Protein AF-A0A0F5ZRM3-F1 (afdb_monomer)

Secondary structure (DSSP, 8-state):
--HHHHHHHHTT--HHHHHHHHHHHGGGHHHHTT-HHHHHHHHHHHHHHT-HHHHHHHHHHHHHHTT-HHHHHHHHHHHHT-TT--HHHHHHHHHHHHHHHHHHHHHHHTT---TTTTT-

Mean predicted aligned error: 7.58 Å

Organism: Stenotrophomonas maltophilia (NCBI:txid40324)

Structure (mmCIF, N/CA/C/O backbone):
data_AF-A0A0F5ZRM3-F1
#
_entry.id   AF-A0A0F5ZRM3-F1
#
loop_
_atom_site.group_PDB
_atom_site.id
_atom_site.type_symbol
_atom_site.label_atom_id
_atom_site.label_alt_id
_atom_site.label_comp_id
_atom_site.label_asym_id
_atom_site.label_entity_id
_atom_site.label_seq_id
_atom_site.pdbx_PDB_ins_code
_atom_site.Cartn_x
_atom_site.Cartn_y
_atom_site.Cartn_z
_atom_site.occupancy
_atom_site.B_iso_or_equiv
_atom_site.auth_seq_id
_atom_site.auth_comp_id
_atom_site.auth_asym_id
_atom_site.auth_atom_id
_atom_site.pdbx_PDB_model_num
ATOM 1 N N . MET A 1 1 ? 18.725 -31.718 -5.858 1.00 48.94 1 MET A N 1
ATOM 2 C CA . MET A 1 1 ? 18.152 -31.304 -7.160 1.00 48.94 1 MET A CA 1
ATOM 3 C C . MET A 1 1 ? 16.877 -30.447 -7.040 1.00 48.94 1 MET A C 1
ATOM 5 O O . MET A 1 1 ? 16.237 -30.224 -8.052 1.00 48.94 1 MET A O 1
ATOM 9 N N . ALA A 1 2 ? 16.506 -29.924 -5.856 1.00 51.62 2 ALA A N 1
ATOM 10 C CA . ALA A 1 2 ? 15.338 -29.032 -5.697 1.00 51.62 2 ALA A CA 1
ATOM 11 C C . ALA A 1 2 ? 15.712 -27.540 -5.548 1.00 51.62 2 ALA A C 1
ATOM 13 O O . ALA A 1 2 ? 14.882 -26.670 -5.780 1.00 51.62 2 ALA A O 1
ATOM 14 N N . LEU A 1 3 ? 16.970 -27.246 -5.199 1.00 48.50 3 LEU A N 1
ATOM 15 C CA . LEU A 1 3 ? 17.464 -25.877 -5.008 1.00 48.50 3 LEU A CA 1
ATOM 16 C C . LEU A 1 3 ? 17.571 -25.100 -6.333 1.00 48.50 3 LEU A C 1
ATOM 18 O O . LEU A 1 3 ? 17.197 -23.938 -6.392 1.00 48.50 3 LEU A O 1
ATOM 22 N N . THR A 1 4 ? 17.935 -25.770 -7.427 1.00 56.16 4 THR A N 1
ATOM 23 C CA . THR A 1 4 ? 18.148 -25.129 -8.738 1.00 56.16 4 THR A CA 1
ATOM 24 C C . THR A 1 4 ? 16.844 -24.798 -9.483 1.00 56.16 4 THR A C 1
ATOM 26 O O . THR A 1 4 ? 16.827 -23.928 -10.344 1.00 56.16 4 THR A O 1
ATOM 29 N N . TYR A 1 5 ? 15.721 -25.446 -9.147 1.00 42.66 5 TYR A N 1
ATOM 30 C CA . TYR A 1 5 ? 14.409 -25.115 -9.731 1.00 42.66 5 TYR A CA 1
ATOM 31 C C . TYR A 1 5 ? 13.765 -23.891 -9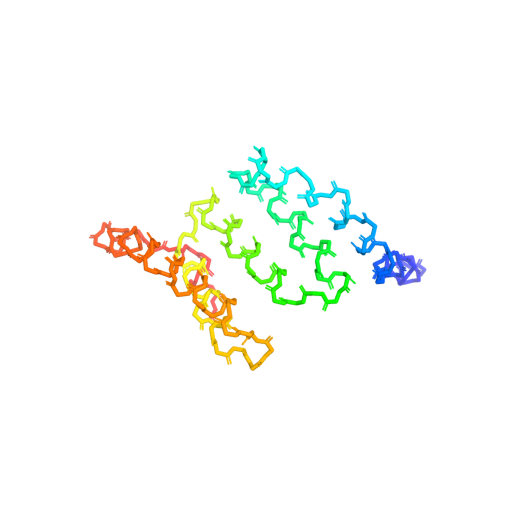.050 1.00 42.66 5 TYR A C 1
ATOM 33 O O . TYR A 1 5 ? 13.051 -23.126 -9.694 1.00 42.66 5 TYR A O 1
ATOM 41 N N . ALA A 1 6 ? 14.069 -23.660 -7.767 1.00 46.28 6 ALA A N 1
ATOM 42 C CA . ALA A 1 6 ? 13.638 -22.468 -7.036 1.00 46.28 6 ALA A CA 1
ATOM 43 C C . ALA A 1 6 ? 14.424 -21.207 -7.449 1.00 46.28 6 ALA A C 1
ATOM 45 O O . ALA A 1 6 ? 13.854 -20.118 -7.478 1.00 46.28 6 ALA A O 1
ATOM 46 N N . GLU A 1 7 ? 15.697 -21.347 -7.834 1.00 48.59 7 GLU A N 1
ATOM 47 C CA . GLU A 1 7 ? 16.519 -20.230 -8.329 1.00 48.59 7 GLU A CA 1
ATOM 48 C C . GLU A 1 7 ? 16.043 -19.716 -9.700 1.00 48.59 7 GLU A C 1
ATOM 50 O O . GLU A 1 7 ? 15.945 -18.507 -9.893 1.00 48.59 7 GLU A O 1
ATOM 55 N N . ILE A 1 8 ? 15.607 -20.602 -10.604 1.00 51.28 8 ILE A N 1
ATOM 56 C CA . ILE A 1 8 ? 15.106 -20.216 -11.939 1.00 51.28 8 ILE A CA 1
ATOM 57 C C . ILE A 1 8 ? 13.694 -19.591 -11.881 1.00 51.28 8 ILE A C 1
ATOM 59 O O . ILE A 1 8 ? 13.359 -18.724 -12.687 1.00 51.28 8 ILE A O 1
ATOM 63 N N . LEU A 1 9 ? 12.855 -19.966 -10.907 1.00 44.22 9 LEU A N 1
ATOM 64 C CA . LEU A 1 9 ? 11.571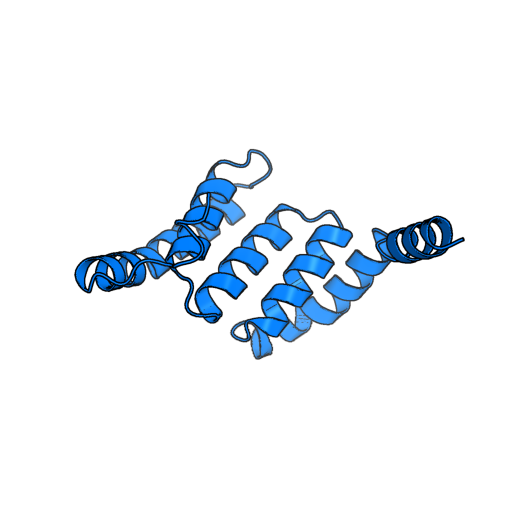 -19.285 -10.666 1.00 44.22 9 LEU A CA 1
ATOM 65 C C . LEU A 1 9 ? 11.744 -17.934 -9.953 1.00 44.22 9 LEU A C 1
ATOM 67 O O . LEU A 1 9 ? 10.936 -17.029 -10.169 1.00 44.22 9 LEU A O 1
ATOM 71 N N . ASN A 1 10 ? 12.821 -17.760 -9.180 1.00 45.31 10 ASN A N 1
ATOM 72 C CA . ASN A 1 10 ? 13.244 -16.445 -8.692 1.00 45.31 10 ASN A CA 1
ATOM 73 C C . ASN A 1 10 ? 13.720 -15.528 -9.834 1.00 45.31 10 ASN A C 1
ATOM 75 O O . ASN A 1 10 ? 13.528 -14.316 -9.752 1.00 45.31 10 ASN A O 1
ATOM 79 N N . GLU A 1 11 ? 14.248 -16.080 -10.931 1.00 47.88 11 GLU A N 1
ATOM 80 C CA . GLU A 1 11 ? 14.665 -15.308 -12.110 1.00 47.88 11 GLU A CA 1
ATOM 81 C C . GLU A 1 11 ? 13.512 -14.843 -13.022 1.00 47.88 11 GLU A C 1
ATOM 83 O O . GLU A 1 11 ? 13.739 -13.983 -13.865 1.00 47.88 11 GLU A O 1
ATOM 88 N N . GLN A 1 12 ? 12.259 -15.296 -12.854 1.00 51.53 12 GLN A N 1
ATOM 89 C CA . GLN A 1 12 ? 11.112 -14.717 -13.593 1.00 51.53 12 GLN A CA 1
ATOM 90 C C . GLN A 1 12 ? 10.524 -13.459 -12.930 1.00 51.53 12 GLN A C 1
ATOM 92 O O . GLN A 1 12 ? 9.719 -12.748 -13.536 1.00 51.53 12 GLN A O 1
ATOM 97 N N . GLY A 1 13 ? 10.972 -13.132 -11.715 1.00 57.19 13 GLY A N 1
ATOM 98 C CA . GLY A 1 13 ? 10.752 -11.847 -11.054 1.00 57.19 13 GLY A CA 1
ATOM 99 C C . GLY A 1 13 ? 11.674 -10.751 -11.589 1.00 57.19 13 GLY A C 1
ATOM 100 O O . GLY A 1 13 ? 12.264 -10.015 -10.801 1.00 57.19 13 GLY A O 1
ATOM 101 N N . THR A 1 14 ? 11.849 -10.655 -12.911 1.00 73.50 14 THR A N 1
ATOM 102 C CA . THR A 1 14 ? 12.680 -9.595 -13.484 1.00 73.50 14 THR A CA 1
ATOM 103 C C . THR A 1 14 ? 11.965 -8.253 -13.414 1.00 73.50 14 THR A C 1
ATOM 105 O O . THR A 1 14 ? 10.729 -8.157 -13.395 1.00 73.50 14 THR A O 1
ATOM 108 N N . ARG A 1 15 ? 12.760 -7.185 -13.431 1.00 83.19 15 ARG A N 1
ATOM 109 C CA . ARG A 1 15 ? 12.242 -5.820 -13.451 1.00 83.19 15 ARG A CA 1
ATOM 110 C C . ARG A 1 15 ? 11.321 -5.576 -14.645 1.00 83.19 15 ARG A C 1
ATOM 112 O O . ARG A 1 15 ? 10.286 -4.931 -14.503 1.00 83.19 15 ARG A O 1
ATOM 119 N N . GLU A 1 16 ? 11.656 -6.131 -15.803 1.00 86.94 16 GLU A N 1
ATOM 120 C CA . GLU A 1 16 ? 10.890 -5.999 -17.043 1.00 86.94 16 GLU A CA 1
ATOM 121 C C . GLU A 1 16 ? 9.523 -6.688 -16.942 1.00 86.94 16 GLU A C 1
ATOM 123 O O . GLU A 1 16 ? 8.522 -6.150 -17.420 1.00 86.94 16 GLU A O 1
ATOM 128 N N . ALA A 1 17 ? 9.453 -7.861 -16.301 1.00 85.38 17 ALA A N 1
ATOM 129 C CA . ALA A 1 17 ? 8.190 -8.553 -16.056 1.00 85.38 17 ALA A CA 1
ATOM 130 C C . ALA A 1 17 ? 7.288 -7.741 -15.113 1.00 85.38 17 ALA A C 1
ATOM 132 O O . ALA A 1 17 ? 6.102 -7.555 -15.403 1.00 85.38 17 ALA A O 1
ATOM 133 N N . GLY A 1 18 ? 7.866 -7.182 -14.043 1.00 90.12 18 GLY A N 1
ATOM 134 C CA . GLY A 1 18 ? 7.178 -6.259 -13.139 1.00 90.12 18 GLY A CA 1
ATOM 135 C C . GLY A 1 18 ? 6.624 -5.033 -13.865 1.00 90.12 18 GLY A C 1
ATOM 136 O O . GLY A 1 18 ? 5.441 -4.725 -13.742 1.00 90.12 18 GLY A O 1
ATOM 137 N N . GLN A 1 19 ? 7.438 -4.387 -14.704 1.00 92.12 19 GLN A N 1
ATOM 138 C CA . GLN A 1 19 ? 7.025 -3.222 -15.496 1.00 92.12 19 GLN A CA 1
ATOM 139 C C . GLN A 1 19 ? 5.878 -3.544 -16.461 1.00 92.12 19 GLN A C 1
ATOM 141 O O . GLN A 1 19 ? 4.916 -2.780 -16.553 1.00 92.12 19 GLN A O 1
ATOM 146 N N . ARG A 1 20 ? 5.939 -4.686 -17.160 1.00 92.81 20 ARG A N 1
ATOM 147 C CA . ARG A 1 20 ? 4.858 -5.136 -18.055 1.00 92.81 20 ARG A CA 1
ATOM 148 C C . ARG A 1 20 ? 3.569 -5.400 -17.282 1.00 92.81 20 ARG A C 1
ATOM 150 O O . ARG A 1 20 ? 2.508 -4.931 -17.691 1.00 92.81 20 ARG A O 1
ATOM 157 N N . ALA A 1 21 ? 3.653 -6.109 -16.157 1.00 91.69 21 ALA A N 1
ATOM 158 C CA . ALA A 1 21 ? 2.501 -6.370 -15.300 1.00 91.69 21 ALA A CA 1
ATOM 159 C C . ALA A 1 21 ? 1.899 -5.065 -14.757 1.00 91.69 21 ALA A C 1
ATOM 161 O O . ALA A 1 21 ? 0.691 -4.856 -14.851 1.00 91.69 21 ALA A O 1
ATOM 162 N N . GLN A 1 22 ? 2.734 -4.148 -14.267 1.00 92.62 22 GLN A N 1
ATOM 163 C CA . GLN A 1 22 ? 2.299 -2.846 -13.770 1.00 92.62 22 GLN A CA 1
ATOM 164 C C . GLN A 1 22 ? 1.609 -2.029 -14.872 1.00 92.62 22 GLN A C 1
ATOM 166 O O . GLN A 1 22 ? 0.556 -1.446 -14.621 1.00 92.62 22 GLN A O 1
ATOM 171 N N . ALA A 1 23 ? 2.139 -2.027 -16.100 1.00 93.31 23 ALA A N 1
ATOM 172 C CA . ALA A 1 23 ? 1.533 -1.336 -17.239 1.00 93.31 23 ALA A CA 1
ATOM 173 C C . ALA A 1 23 ? 0.143 -1.888 -17.603 1.00 93.31 23 ALA A C 1
ATOM 175 O O . ALA A 1 23 ? -0.747 -1.105 -17.933 1.00 93.31 23 ALA 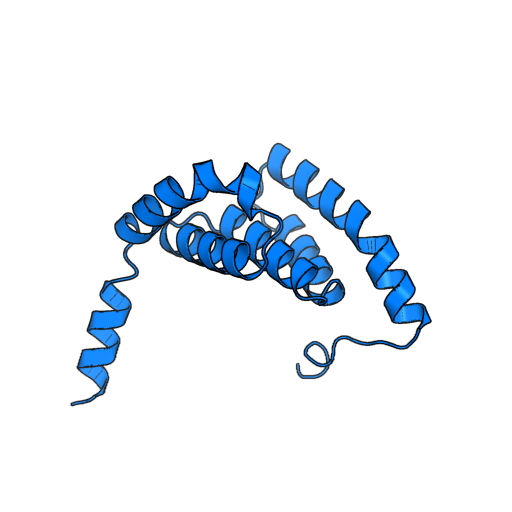A O 1
ATOM 176 N N . MET A 1 24 ? -0.061 -3.205 -17.495 1.00 94.69 24 MET A N 1
ATOM 177 C CA . MET A 1 24 ? -1.365 -3.843 -17.722 1.00 94.69 24 MET A CA 1
ATOM 178 C C . MET A 1 24 ? -2.363 -3.571 -16.591 1.00 94.69 24 MET A C 1
ATOM 180 O O . MET A 1 24 ? -3.550 -3.388 -16.845 1.00 94.69 24 MET A O 1
ATOM 184 N N . LEU A 1 25 ? -1.892 -3.522 -15.343 1.00 93.44 25 LEU A N 1
ATOM 185 C CA . LEU A 1 25 ? -2.745 -3.308 -14.173 1.00 93.44 25 LEU A CA 1
ATOM 186 C C . LEU A 1 25 ? -3.127 -1.833 -13.982 1.00 93.44 25 LEU A C 1
ATOM 188 O O . LEU A 1 25 ? -4.231 -1.539 -13.532 1.00 93.44 25 LEU A O 1
ATOM 192 N N . ARG A 1 26 ? -2.255 -0.889 -14.352 1.00 92.19 26 ARG A N 1
ATOM 193 C CA . ARG A 1 26 ? -2.479 0.552 -14.153 1.00 92.19 26 ARG A CA 1
ATOM 194 C C . ARG A 1 26 ? -3.816 1.084 -14.700 1.00 92.19 26 ARG A C 1
ATOM 196 O O . ARG A 1 26 ? -4.470 1.814 -13.959 1.00 92.19 26 ARG A O 1
ATOM 203 N N . PRO A 1 27 ? -4.270 0.761 -15.929 1.00 95.69 27 PRO A N 1
ATOM 204 C CA . PRO A 1 27 ? -5.571 1.229 -16.419 1.00 95.69 27 PRO A CA 1
ATOM 205 C C . PRO A 1 27 ? -6.767 0.611 -15.678 1.00 95.69 27 PRO A C 1
ATOM 207 O O . PRO A 1 27 ? -7.856 1.175 -15.710 1.00 95.69 27 PRO A O 1
ATOM 210 N N . LEU A 1 28 ? -6.575 -0.522 -14.997 1.00 94.56 28 LEU A N 1
ATOM 211 C CA . LEU A 1 28 ? -7.630 -1.209 -14.250 1.00 94.56 28 LEU A CA 1
ATOM 212 C C . LEU A 1 28 ? -7.816 -0.650 -12.832 1.00 94.56 28 LEU A C 1
ATOM 214 O O . LEU A 1 28 ? -8.836 -0.928 -12.207 1.00 94.56 28 LEU A O 1
ATOM 218 N N . LEU A 1 29 ? -6.888 0.177 -12.333 1.00 91.00 29 LEU A N 1
ATOM 219 C CA . LEU A 1 29 ? -6.958 0.770 -10.989 1.00 91.00 29 LEU A CA 1
ATOM 220 C C . LEU A 1 29 ? -8.265 1.525 -10.721 1.00 91.00 29 LEU A C 1
ATOM 222 O O . LEU A 1 29 ? -8.766 1.481 -9.603 1.00 91.00 29 LEU A O 1
ATOM 226 N N . SER A 1 30 ? -8.829 2.205 -11.723 1.00 92.06 30 SER A N 1
ATOM 227 C CA . SER A 1 30 ? -10.078 2.960 -11.553 1.00 92.06 30 SER A CA 1
ATOM 228 C C . SER A 1 30 ? -11.296 2.068 -11.306 1.00 92.06 30 SER A C 1
ATOM 230 O O . SER A 1 30 ? -12.258 2.518 -10.693 1.00 92.06 30 SER A O 1
ATOM 232 N N . GLN A 1 31 ? -11.258 0.818 -11.773 1.00 93.44 31 GLN A N 1
ATOM 233 C CA . GLN A 1 31 ? -12.370 -0.131 -11.685 1.00 93.44 31 GLN A CA 1
ATOM 234 C C . GLN A 1 31 ? -12.159 -1.152 -10.563 1.00 93.44 31 GLN A C 1
ATOM 236 O O . GLN A 1 31 ? -13.100 -1.510 -9.863 1.00 93.44 31 GLN A O 1
ATOM 241 N N . SER A 1 32 ? -10.918 -1.604 -10.376 1.00 93.44 32 SER A N 1
ATOM 242 C CA . SER A 1 32 ? -10.555 -2.694 -9.464 1.00 93.44 32 SER A CA 1
ATOM 243 C C . SER A 1 32 ? -9.741 -2.235 -8.253 1.00 93.44 32 SER A C 1
ATOM 245 O O . SER A 1 32 ? -9.318 -3.061 -7.454 1.00 93.44 32 SER A O 1
ATOM 247 N N . GLY A 1 33 ? -9.527 -0.928 -8.069 1.00 90.00 33 GLY A N 1
ATOM 248 C CA . GLY A 1 33 ? -8.730 -0.394 -6.958 1.00 90.00 33 GLY A CA 1
ATOM 249 C C . GLY A 1 33 ? -9.280 -0.707 -5.561 1.00 90.00 33 GLY A C 1
ATOM 250 O O . GLY A 1 33 ? -8.518 -0.694 -4.602 1.00 90.00 33 GLY A O 1
ATOM 251 N N . ASN A 1 34 ? -10.566 -1.039 -5.439 1.00 94.06 34 ASN A N 1
ATOM 252 C CA . ASN A 1 34 ? -11.186 -1.415 -4.164 1.00 94.06 34 ASN A CA 1
ATOM 253 C C . ASN A 1 34 ? -11.201 -2.938 -3.922 1.00 94.06 34 ASN A C 1
ATOM 255 O O . ASN A 1 34 ? -11.837 -3.395 -2.977 1.00 94.06 34 ASN A O 1
ATOM 259 N N . ASP A 1 35 ? -10.530 -3.730 -4.764 1.00 96.75 35 ASP A N 1
ATOM 260 C CA . ASP A 1 35 ? -10.366 -5.174 -4.572 1.00 96.75 35 ASP A CA 1
ATOM 261 C C . ASP A 1 35 ? -9.007 -5.471 -3.894 1.00 96.75 35 ASP A C 1
ATOM 263 O O . ASP A 1 35 ? -7.954 -5.122 -4.447 1.00 96.75 35 ASP A O 1
ATOM 267 N N . PRO A 1 36 ? -8.985 -6.132 -2.718 1.00 96.00 36 PRO A N 1
ATOM 268 C CA . PRO A 1 36 ? -7.743 -6.456 -2.015 1.00 96.00 36 PRO A CA 1
ATOM 269 C C . PRO A 1 36 ? -6.803 -7.361 -2.825 1.00 96.00 36 PRO A C 1
ATOM 271 O O . PRO A 1 36 ? -5.584 -7.186 -2.773 1.00 96.00 36 PRO A O 1
ATOM 274 N N . VAL A 1 37 ? -7.338 -8.302 -3.610 1.00 95.81 37 VAL A N 1
ATOM 275 C CA . VAL A 1 37 ? -6.535 -9.217 -4.437 1.00 95.81 37 VAL A CA 1
ATOM 276 C C . VAL A 1 37 ? -5.884 -8.451 -5.583 1.00 95.81 37 VAL A C 1
ATOM 278 O O . VAL A 1 37 ? -4.715 -8.679 -5.909 1.00 95.81 37 VAL A O 1
ATOM 281 N N . PHE A 1 38 ? -6.619 -7.514 -6.182 1.00 96.88 38 PHE A N 1
ATOM 282 C CA . PHE A 1 38 ? -6.070 -6.620 -7.193 1.00 96.88 38 PHE A CA 1
ATOM 283 C C . PHE A 1 38 ? -4.936 -5.765 -6.615 1.00 96.88 38 PHE A C 1
ATOM 285 O O . PHE A 1 38 ? -3.849 -5.725 -7.197 1.00 96.88 38 PHE A O 1
ATOM 292 N N . GLN A 1 39 ? -5.151 -5.146 -5.450 1.00 97.44 39 GLN A N 1
ATOM 293 C CA . GLN A 1 39 ? -4.138 -4.322 -4.788 1.00 97.44 39 GLN A CA 1
ATOM 294 C C . GLN A 1 39 ? -2.874 -5.118 -4.454 1.00 97.44 39 GLN A C 1
ATOM 296 O O . GLN A 1 39 ? -1.770 -4.661 -4.740 1.00 97.44 39 GLN A O 1
ATOM 301 N N . GLN A 1 40 ? -3.009 -6.352 -3.963 1.00 96.31 40 GLN A N 1
ATOM 302 C CA . GLN A 1 40 ? -1.863 -7.220 -3.688 1.00 96.31 40 GLN A CA 1
ATOM 303 C C . GLN A 1 40 ? -1.063 -7.551 -4.960 1.00 96.31 40 GLN A C 1
ATOM 305 O O . GLN A 1 40 ? 0.170 -7.509 -4.958 1.00 96.31 40 GLN A O 1
ATOM 310 N N . ARG A 1 41 ? -1.746 -7.854 -6.071 1.00 95.62 41 ARG A N 1
ATOM 311 C CA . ARG A 1 41 ? -1.093 -8.124 -7.365 1.00 95.62 41 ARG A CA 1
ATOM 312 C C . ARG A 1 41 ? -0.393 -6.886 -7.911 1.00 95.62 41 ARG A C 1
ATOM 314 O O . ARG A 1 41 ? 0.725 -6.985 -8.413 1.00 95.62 41 ARG A O 1
ATOM 321 N N . TYR A 1 42 ? -1.033 -5.728 -7.791 1.00 96.19 42 TYR A N 1
ATOM 322 C CA . TYR A 1 42 ? -0.460 -4.457 -8.209 1.00 96.19 42 TYR A CA 1
ATOM 323 C C . TYR A 1 42 ? 0.755 -4.066 -7.359 1.00 96.19 42 TYR A C 1
ATOM 325 O O . TYR A 1 42 ? 1.764 -3.608 -7.904 1.00 96.19 42 TYR A O 1
ATOM 333 N N . ALA A 1 43 ? 0.707 -4.327 -6.052 1.00 95.88 43 ALA A N 1
ATOM 334 C CA . ALA A 1 43 ? 1.828 -4.133 -5.145 1.00 95.88 43 ALA A CA 1
ATOM 335 C C . ALA A 1 43 ? 3.029 -4.995 -5.548 1.00 95.88 43 ALA A C 1
ATOM 337 O O . ALA A 1 43 ? 4.128 -4.475 -5.738 1.00 95.88 43 ALA A O 1
ATOM 338 N N . ARG A 1 44 ? 2.802 -6.293 -5.784 1.00 94.44 44 ARG A N 1
ATOM 339 C CA . ARG A 1 44 ? 3.849 -7.223 -6.223 1.00 94.44 44 ARG A CA 1
ATOM 340 C C . ARG A 1 44 ? 4.437 -6.836 -7.579 1.00 94.44 44 ARG A C 1
ATOM 342 O O . ARG A 1 44 ? 5.650 -6.873 -7.747 1.00 94.44 44 ARG A O 1
ATOM 349 N N . ALA A 1 45 ? 3.603 -6.437 -8.539 1.00 94.75 45 ALA A N 1
ATOM 350 C CA . ALA A 1 45 ? 4.075 -5.964 -9.840 1.00 94.75 45 ALA A CA 1
ATOM 351 C C . ALA A 1 45 ? 4.948 -4.704 -9.710 1.00 94.75 45 ALA A C 1
ATOM 353 O O . ALA A 1 45 ? 6.002 -4.626 -10.338 1.00 94.75 45 ALA A O 1
ATOM 354 N N . SER A 1 46 ? 4.540 -3.755 -8.861 1.00 94.6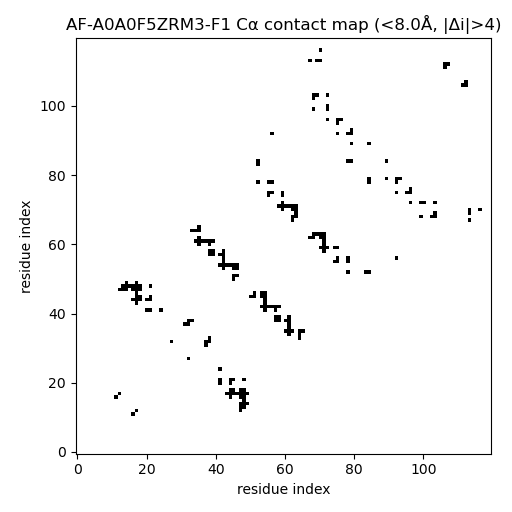9 46 SER A N 1
ATOM 355 C CA . SER A 1 46 ? 5.293 -2.524 -8.590 1.00 94.69 46 SER A CA 1
ATOM 356 C C . SER A 1 46 ? 6.621 -2.810 -7.883 1.00 94.69 46 SER A C 1
ATOM 358 O O . SER A 1 46 ? 7.644 -2.233 -8.238 1.00 94.69 46 SER A O 1
ATOM 360 N N . GLU A 1 47 ? 6.638 -3.756 -6.940 1.00 92.56 47 GLU A N 1
ATOM 361 C CA . GLU A 1 47 ? 7.851 -4.208 -6.250 1.00 92.56 47 GLU A CA 1
ATOM 362 C C . GLU A 1 47 ? 8.859 -4.806 -7.236 1.00 92.56 47 GLU A C 1
ATOM 364 O O . GLU A 1 47 ? 10.016 -4.388 -7.265 1.00 92.56 47 GLU A O 1
ATOM 369 N N . LEU A 1 48 ? 8.402 -5.717 -8.103 1.00 92.00 48 LEU A N 1
ATOM 370 C CA . LEU A 1 48 ? 9.234 -6.296 -9.158 1.00 92.00 48 LEU A CA 1
ATOM 371 C C . LEU A 1 48 ? 9.738 -5.218 -10.126 1.00 92.00 48 LEU A C 1
ATOM 373 O O . LEU A 1 48 ? 10.905 -5.231 -10.501 1.00 92.00 48 LEU A O 1
ATOM 377 N N . ALA A 1 49 ? 8.901 -4.237 -10.476 1.00 92.25 49 ALA A N 1
ATOM 378 C CA . ALA A 1 49 ? 9.286 -3.108 -11.325 1.00 92.25 49 ALA A CA 1
ATOM 379 C C . ALA A 1 49 ? 10.319 -2.162 -10.674 1.00 92.25 49 ALA A C 1
ATOM 381 O O . ALA A 1 49 ? 10.894 -1.317 -11.366 1.00 92.25 49 ALA A O 1
ATOM 382 N N . GLY A 1 50 ? 10.580 -2.304 -9.368 1.00 90.12 50 GLY A N 1
ATOM 383 C CA . GLY A 1 50 ? 11.456 -1.429 -8.587 1.00 90.12 50 GLY A CA 1
ATOM 384 C C . GLY A 1 50 ? 10.775 -0.164 -8.053 1.00 90.12 50 GLY A C 1
ATOM 385 O O . GLY A 1 50 ? 11.458 0.705 -7.515 1.00 90.12 50 GLY A O 1
ATOM 386 N N . ASP A 1 51 ? 9.452 -0.051 -8.173 1.00 92.50 51 ASP A N 1
ATOM 387 C CA . ASP A 1 51 ? 8.645 1.046 -7.633 1.00 92.50 51 ASP A CA 1
ATOM 388 C C . ASP A 1 51 ? 8.195 0.712 -6.199 1.00 92.50 51 ASP A C 1
ATOM 390 O O . ASP A 1 51 ? 7.047 0.344 -5.926 1.00 92.50 51 ASP A O 1
ATOM 394 N N . SER A 1 52 ? 9.148 0.791 -5.265 1.00 90.50 52 SER A N 1
ATOM 395 C CA . SER A 1 52 ? 8.954 0.400 -3.860 1.00 90.50 52 SER A CA 1
ATOM 396 C C . SER A 1 52 ? 7.937 1.272 -3.119 1.00 90.50 52 SER A C 1
ATOM 398 O O . SER A 1 52 ? 7.229 0.781 -2.235 1.00 90.50 52 SER A O 1
ATOM 400 N N . VAL A 1 53 ? 7.825 2.550 -3.495 1.00 94.56 53 VAL A N 1
ATOM 401 C CA . VAL A 1 53 ? 6.815 3.466 -2.952 1.00 94.56 53 VAL A CA 1
ATOM 402 C C . VAL A 1 53 ? 5.428 2.992 -3.363 1.00 94.56 53 VAL A C 1
ATOM 404 O O . VAL A 1 53 ? 4.591 2.752 -2.493 1.00 94.56 53 VAL A O 1
ATOM 407 N N . ARG A 1 54 ? 5.196 2.768 -4.663 1.00 94.25 54 ARG A N 1
ATOM 408 C CA . ARG A 1 54 ? 3.896 2.297 -5.154 1.00 94.25 54 ARG A CA 1
ATOM 409 C C . ARG A 1 54 ? 3.530 0.927 -4.599 1.00 94.25 54 ARG A C 1
ATOM 411 O O . ARG A 1 54 ? 2.367 0.705 -4.267 1.00 94.25 54 ARG A O 1
ATOM 418 N N . ALA A 1 55 ? 4.510 0.032 -4.479 1.00 95.69 55 ALA A N 1
ATOM 419 C CA . ALA A 1 55 ? 4.318 -1.271 -3.859 1.00 95.69 55 ALA A CA 1
ATOM 420 C C . ALA A 1 55 ? 3.822 -1.136 -2.414 1.00 95.69 55 ALA A C 1
ATOM 422 O O . ALA A 1 55 ? 2.830 -1.754 -2.041 1.00 95.69 55 ALA A O 1
ATOM 423 N N . SER A 1 56 ? 4.469 -0.274 -1.627 1.00 95.88 56 SER A N 1
ATOM 424 C CA . SER A 1 56 ? 4.110 -0.038 -0.225 1.00 95.88 56 SER A CA 1
AT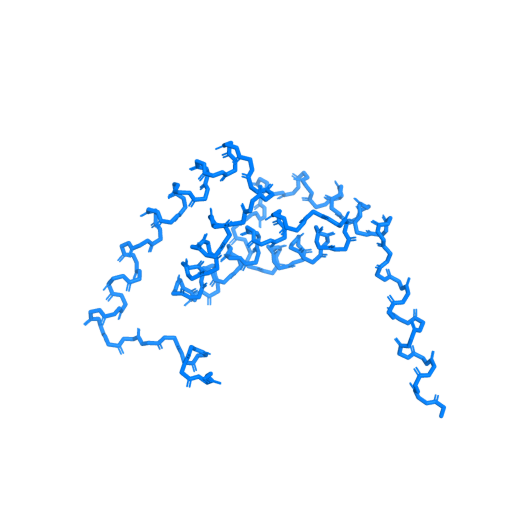OM 425 C C . SER A 1 56 ? 2.707 0.561 -0.078 1.00 95.88 56 SER A C 1
ATOM 427 O O . SER A 1 56 ? 1.946 0.120 0.781 1.00 95.88 56 SER A O 1
ATOM 429 N N . GLU A 1 57 ? 2.336 1.529 -0.928 1.00 95.81 57 GLU A N 1
ATOM 430 C CA . GLU A 1 57 ? 0.976 2.095 -0.945 1.00 95.81 57 GLU A CA 1
ATOM 431 C C . GLU A 1 57 ? -0.075 1.010 -1.221 1.00 95.81 57 GLU A C 1
ATOM 433 O O . GLU A 1 57 ? -1.073 0.912 -0.508 1.00 95.81 57 GLU A O 1
ATOM 438 N N . ALA A 1 58 ? 0.162 0.172 -2.231 1.00 96.88 58 ALA A N 1
ATOM 439 C CA . ALA A 1 58 ? -0.777 -0.866 -2.641 1.00 96.88 58 ALA A CA 1
ATOM 440 C C . ALA A 1 58 ? -0.869 -2.023 -1.627 1.00 96.88 58 ALA A C 1
ATOM 442 O O . ALA A 1 58 ? -1.960 -2.540 -1.392 1.00 96.88 58 ALA A O 1
ATOM 443 N N . TYR A 1 59 ? 0.232 -2.404 -0.967 1.00 97.56 59 TYR A N 1
ATOM 444 C CA . TYR A 1 59 ? 0.190 -3.385 0.125 1.00 97.56 59 TYR A CA 1
ATOM 445 C C . TYR A 1 59 ? -0.583 -2.871 1.343 1.00 97.56 59 TYR A C 1
ATOM 447 O O . TYR A 1 59 ? -1.353 -3.630 1.939 1.00 97.56 59 TYR A O 1
ATOM 455 N N . ALA A 1 60 ? -0.425 -1.594 1.698 1.00 97.56 60 ALA A N 1
ATOM 456 C CA . ALA A 1 60 ? -1.223 -0.990 2.757 1.00 97.56 60 ALA A CA 1
ATOM 457 C C . ALA A 1 60 ? -2.715 -0.979 2.390 1.00 97.56 60 ALA A C 1
ATOM 459 O O . ALA A 1 60 ? -3.549 -1.404 3.188 1.00 97.56 60 ALA A O 1
ATOM 460 N N . GLU A 1 61 ? -3.048 -0.590 1.158 1.00 97.38 61 GLU A N 1
ATOM 461 C CA . GLU A 1 61 ? -4.431 -0.590 0.680 1.00 97.38 61 GLU A CA 1
ATOM 462 C C . GLU A 1 61 ? -5.044 -1.999 0.684 1.00 97.38 61 GLU A C 1
ATOM 464 O O . GLU A 1 61 ? -6.158 -2.188 1.170 1.00 97.38 61 GLU A O 1
ATOM 469 N N . ALA A 1 62 ? -4.297 -3.013 0.237 1.00 97.56 62 ALA A N 1
ATOM 470 C CA . ALA A 1 62 ? -4.731 -4.407 0.299 1.00 97.56 62 ALA A CA 1
ATOM 471 C C . ALA A 1 62 ? -5.030 -4.855 1.739 1.00 97.56 62 ALA A C 1
ATOM 473 O O . ALA A 1 62 ? -6.033 -5.531 1.974 1.00 97.56 62 ALA A O 1
ATOM 474 N N . ALA A 1 63 ? -4.195 -4.463 2.709 1.00 96.31 63 ALA A N 1
ATOM 475 C CA . ALA A 1 63 ? -4.424 -4.766 4.120 1.00 96.31 63 ALA A CA 1
ATOM 476 C C . ALA A 1 63 ? -5.712 -4.105 4.633 1.00 96.31 63 ALA A C 1
ATOM 478 O O . ALA A 1 63 ? -6.539 -4.776 5.251 1.00 96.31 63 ALA A O 1
ATOM 479 N N . PHE A 1 64 ? -5.933 -2.825 4.320 1.00 96.50 64 PHE A N 1
ATOM 480 C CA . PHE A 1 64 ? -7.160 -2.123 4.700 1.00 96.50 64 PHE A CA 1
ATOM 481 C C . PHE A 1 64 ? -8.409 -2.813 4.136 1.00 96.50 64 PHE A C 1
ATOM 483 O O . PHE A 1 64 ? -9.328 -3.137 4.888 1.00 96.50 64 PHE A O 1
ATOM 490 N N . LEU A 1 65 ? -8.410 -3.099 2.832 1.00 95.94 65 LEU A N 1
ATOM 491 C CA . LEU A 1 65 ? -9.520 -3.757 2.136 1.00 95.94 65 LEU A CA 1
ATOM 492 C C . LEU A 1 65 ? -9.764 -5.194 2.622 1.00 95.94 65 LEU A C 1
ATOM 494 O O . LEU A 1 65 ? -10.880 -5.694 2.526 1.00 95.94 65 LEU A O 1
ATOM 498 N N . SER A 1 66 ? -8.744 -5.843 3.187 1.00 94.75 66 SER A N 1
ATOM 499 C CA . SER A 1 66 ? -8.848 -7.178 3.794 1.00 94.75 66 SER A CA 1
ATOM 500 C C . SER A 1 66 ? -9.317 -7.150 5.255 1.00 94.75 66 SER A C 1
ATOM 502 O O . SER A 1 66 ? -9.252 -8.172 5.934 1.00 94.75 66 SER A O 1
ATOM 504 N N . GLY A 1 67 ? -9.753 -5.996 5.771 1.00 93.31 67 GLY A N 1
ATOM 505 C CA . GLY A 1 67 ? -10.213 -5.858 7.156 1.00 93.31 67 GLY A CA 1
ATOM 506 C C . GLY A 1 67 ? -9.084 -5.727 8.179 1.00 93.31 67 GLY A C 1
ATOM 507 O O . GLY A 1 67 ? -9.310 -5.945 9.366 1.00 93.31 67 GLY A O 1
ATOM 508 N N . ARG A 1 68 ? -7.877 -5.340 7.743 1.00 94.31 68 ARG A N 1
ATOM 509 C CA . ARG A 1 68 ? -6.688 -5.147 8.593 1.00 94.31 68 ARG A CA 1
ATOM 510 C C . ARG A 1 68 ? -6.242 -3.680 8.607 1.00 94.31 68 ARG A C 1
ATOM 512 O O . ARG A 1 68 ? -5.131 -3.345 8.176 1.00 94.31 68 ARG A O 1
ATOM 519 N N . PRO A 1 69 ? -7.105 -2.754 9.064 1.00 94.94 69 PRO A N 1
ATOM 520 C CA . PRO A 1 69 ? -6.825 -1.324 8.999 1.00 94.94 69 PRO A CA 1
ATOM 521 C C . PRO A 1 69 ? -5.665 -0.904 9.911 1.00 94.94 69 PRO A C 1
ATOM 523 O O . PRO A 1 69 ? -4.960 0.045 9.578 1.00 94.94 69 PRO A O 1
ATOM 526 N N . GLU A 1 70 ? -5.408 -1.616 11.015 1.00 94.25 70 GLU A N 1
ATOM 527 C CA . GLU A 1 70 ? -4.258 -1.341 11.888 1.00 94.25 70 GLU A CA 1
ATOM 528 C C . GLU A 1 70 ? -2.931 -1.614 11.181 1.00 94.25 70 GLU A C 1
ATOM 530 O O . GLU A 1 70 ? -2.035 -0.767 11.176 1.00 94.25 70 GLU A O 1
ATOM 535 N N . GLN A 1 71 ? -2.826 -2.768 10.518 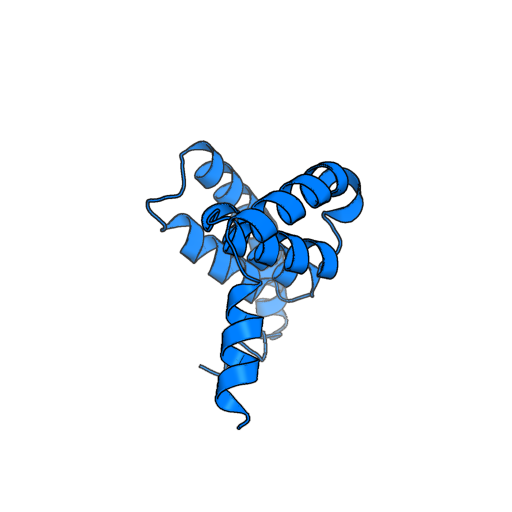1.00 94.06 71 GLN A N 1
ATOM 536 C CA . GLN A 1 71 ? -1.657 -3.108 9.719 1.00 94.06 71 GLN A CA 1
ATOM 537 C C . GLN A 1 71 ? -1.473 -2.123 8.556 1.00 94.06 71 GLN A C 1
ATOM 539 O O . GLN A 1 71 ? -0.348 -1.702 8.283 1.00 94.06 71 GLN A O 1
ATOM 544 N N . SER A 1 72 ? -2.559 -1.728 7.883 1.00 96.88 72 SER A N 1
ATOM 545 C CA . SER A 1 72 ? -2.511 -0.683 6.853 1.00 96.88 72 SER A CA 1
ATOM 546 C C . SER A 1 72 ? -1.956 0.628 7.412 1.00 96.88 72 SER A C 1
ATOM 548 O O . SER A 1 72 ? -1.032 1.210 6.843 1.00 96.88 72 SER A O 1
ATOM 550 N N . LEU A 1 73 ? -2.477 1.086 8.553 1.00 96.31 73 LEU A N 1
ATOM 551 C CA . LEU A 1 73 ? -2.045 2.328 9.190 1.00 96.31 73 LEU A CA 1
ATOM 552 C C . LEU A 1 73 ? -0.556 2.285 9.558 1.00 96.31 73 LEU A C 1
ATOM 554 O O . LEU A 1 73 ? 0.170 3.243 9.292 1.00 96.31 73 LEU A O 1
ATOM 558 N N . MET A 1 74 ? -0.080 1.167 10.110 1.00 95.50 74 MET A N 1
ATOM 559 C CA . MET A 1 74 ? 1.335 0.967 10.428 1.00 95.50 74 MET A CA 1
ATOM 560 C C . MET A 1 74 ? 2.219 1.042 9.174 1.00 95.50 74 MET A C 1
ATOM 562 O O . MET A 1 74 ? 3.249 1.720 9.185 1.00 95.50 74 MET A O 1
ATOM 566 N N . GLN A 1 75 ? 1.814 0.383 8.084 1.00 95.88 75 GLN A N 1
ATOM 567 C CA . GLN A 1 75 ? 2.545 0.412 6.815 1.00 95.88 75 GLN A CA 1
ATOM 568 C C . GLN A 1 75 ? 2.612 1.826 6.226 1.00 95.88 75 GLN A C 1
ATOM 570 O O . GLN A 1 75 ? 3.686 2.268 5.822 1.00 95.88 75 GLN A O 1
ATOM 575 N N . LEU A 1 76 ? 1.505 2.573 6.242 1.00 97.62 76 LEU A N 1
ATOM 576 C CA . LEU A 1 76 ? 1.472 3.953 5.750 1.00 97.62 76 LEU A CA 1
ATOM 577 C C . LEU A 1 76 ? 2.335 4.889 6.604 1.00 97.62 76 LEU A C 1
ATOM 579 O O . LEU A 1 76 ? 3.053 5.729 6.064 1.00 97.62 76 LEU A O 1
ATOM 583 N N . GLN A 1 77 ? 2.333 4.726 7.930 1.00 96.38 77 GLN A N 1
ATOM 584 C CA . GLN A 1 77 ? 3.214 5.497 8.813 1.00 96.38 77 GLN A CA 1
ATOM 585 C C . GLN A 1 77 ? 4.697 5.195 8.561 1.00 96.38 77 GLN A C 1
ATOM 587 O O . GLN A 1 77 ? 5.521 6.112 8.603 1.00 96.38 77 GLN A O 1
ATOM 592 N N . ALA A 1 78 ? 5.046 3.938 8.275 1.00 95.19 78 ALA A N 1
ATOM 593 C CA . ALA A 1 78 ? 6.399 3.568 7.871 1.00 95.19 78 ALA A CA 1
ATOM 594 C C . ALA A 1 78 ? 6.761 4.181 6.507 1.00 95.19 78 ALA A C 1
ATOM 596 O O . ALA A 1 78 ? 7.823 4.789 6.371 1.00 95.19 78 ALA A O 1
ATOM 597 N N . LEU A 1 79 ? 5.852 4.113 5.528 1.00 95.75 79 LEU A N 1
ATOM 598 C CA . LEU A 1 79 ? 6.040 4.698 4.201 1.00 95.75 79 LEU A CA 1
ATOM 599 C C . LEU A 1 79 ? 6.232 6.218 4.264 1.00 95.75 79 LEU A C 1
ATOM 601 O O . LEU A 1 79 ? 7.131 6.743 3.614 1.00 95.75 79 LEU A O 1
ATOM 605 N N . LYS A 1 80 ? 5.474 6.926 5.109 1.00 95.06 80 LYS A N 1
ATOM 606 C CA . LYS A 1 80 ? 5.629 8.373 5.338 1.00 95.06 80 LYS A CA 1
ATOM 607 C C . LYS A 1 80 ? 7.056 8.761 5.752 1.00 95.06 80 LYS A C 1
ATOM 609 O O . LYS A 1 80 ? 7.502 9.879 5.483 1.00 95.06 80 LYS A O 1
ATOM 614 N N . ARG A 1 81 ? 7.787 7.866 6.422 1.00 92.88 81 ARG A N 1
ATOM 615 C CA . ARG A 1 81 ? 9.172 8.092 6.872 1.00 92.88 81 ARG A CA 1
ATOM 616 C C . ARG A 1 81 ? 10.217 7.748 5.805 1.00 92.88 81 ARG A C 1
ATOM 618 O O . ARG A 1 81 ? 11.390 8.038 6.010 1.00 92.88 81 ARG A O 1
ATOM 625 N N . ASN A 1 82 ? 9.815 7.159 4.679 1.00 91.81 82 ASN A N 1
ATOM 626 C CA . ASN A 1 82 ? 10.723 6.788 3.600 1.00 91.81 82 ASN A CA 1
ATOM 627 C C . ASN A 1 82 ? 11.241 8.046 2.865 1.00 91.81 82 ASN A C 1
ATOM 629 O O . ASN A 1 82 ? 10.425 8.846 2.398 1.00 91.81 82 ASN A O 1
ATOM 633 N N . PRO A 1 83 ? 12.568 8.240 2.727 1.00 89.94 83 PRO A N 1
ATOM 634 C CA . PRO A 1 83 ? 13.134 9.384 2.008 1.00 89.94 83 PRO A CA 1
ATOM 635 C C . PRO A 1 83 ? 12.862 9.360 0.496 1.00 89.94 83 PRO A C 1
ATOM 637 O O . PRO A 1 83 ? 12.921 10.406 -0.139 1.00 89.94 83 PRO A O 1
ATOM 640 N N . ALA A 1 84 ? 12.540 8.197 -0.081 1.00 89.94 84 ALA A N 1
ATOM 641 C CA . ALA A 1 84 ? 12.152 8.075 -1.487 1.00 89.94 84 ALA A CA 1
ATOM 642 C C . ALA A 1 84 ? 10.720 8.575 -1.767 1.00 89.94 84 ALA A C 1
ATOM 644 O O . ALA A 1 84 ? 10.324 8.666 -2.927 1.00 89.94 84 ALA A O 1
ATOM 645 N N . LEU A 1 85 ? 9.934 8.882 -0.725 1.00 93.56 85 LEU A N 1
ATOM 646 C CA . LEU A 1 85 ? 8.582 9.410 -0.870 1.00 93.56 85 LEU A CA 1
ATOM 647 C C . LEU A 1 85 ? 8.628 10.907 -1.198 1.00 93.56 85 LEU A C 1
ATOM 649 O O . LEU A 1 85 ? 9.012 11.730 -0.360 1.00 93.56 85 LEU A O 1
ATOM 653 N N . ASP A 1 86 ? 8.204 11.245 -2.414 1.00 93.19 86 ASP A N 1
ATOM 654 C CA . ASP A 1 86 ? 8.126 12.620 -2.895 1.00 93.19 86 ASP A CA 1
ATOM 655 C C . ASP A 1 86 ? 7.029 13.434 -2.181 1.00 93.19 86 ASP A C 1
ATOM 657 O O . ASP A 1 86 ? 6.232 12.925 -1.388 1.00 93.19 86 ASP A O 1
ATOM 661 N N . TYR A 1 87 ? 6.998 14.743 -2.435 1.00 92.44 87 TYR A N 1
ATOM 662 C CA . TYR A 1 87 ? 6.046 15.647 -1.785 1.00 92.44 87 TYR A CA 1
ATOM 663 C C . TYR A 1 87 ? 4.581 15.266 -2.068 1.00 92.44 87 TYR A C 1
ATOM 665 O O . TYR A 1 87 ? 3.751 15.258 -1.158 1.00 92.44 87 TYR A O 1
ATOM 673 N N . VAL A 1 88 ? 4.267 14.902 -3.315 1.00 93.69 88 VAL A N 1
ATOM 674 C CA . VAL A 1 88 ? 2.904 14.531 -3.728 1.00 93.69 88 VAL A CA 1
ATOM 675 C C . VAL A 1 88 ? 2.483 13.196 -3.109 1.00 93.69 88 VAL A C 1
ATOM 677 O O . VAL A 1 88 ? 1.359 13.061 -2.626 1.00 93.69 88 VAL A O 1
ATOM 680 N N . GLY A 1 89 ? 3.376 12.209 -3.092 1.00 93.75 89 GLY A N 1
ATOM 681 C CA . GLY A 1 89 ? 3.181 10.926 -2.429 1.00 93.75 89 GLY A CA 1
ATOM 682 C C . GLY A 1 89 ? 3.000 11.095 -0.927 1.00 93.75 89 GLY A C 1
ATOM 683 O O . GLY A 1 89 ? 2.093 10.501 -0.355 1.00 93.75 89 GLY A O 1
ATOM 684 N N . ARG A 1 90 ? 3.772 11.979 -0.288 1.00 95.56 90 ARG A N 1
ATOM 685 C CA . ARG A 1 90 ? 3.617 12.300 1.137 1.00 95.56 90 ARG A CA 1
ATOM 686 C C . ARG A 1 90 ? 2.229 12.845 1.453 1.00 95.56 90 ARG A C 1
ATOM 688 O O . ARG A 1 90 ? 1.583 12.317 2.350 1.00 95.56 90 ARG A O 1
ATOM 695 N N . ALA A 1 91 ? 1.744 13.817 0.680 1.00 96.50 91 ALA A N 1
ATOM 696 C CA . ALA A 1 91 ? 0.395 14.355 0.852 1.00 96.50 91 ALA A CA 1
ATOM 697 C C . ALA A 1 91 ? -0.691 13.276 0.674 1.00 96.50 91 ALA A C 1
ATOM 699 O O . ALA A 1 91 ? -1.665 13.235 1.423 1.00 96.50 91 ALA A O 1
ATOM 700 N N . ARG A 1 92 ? -0.509 12.362 -0.286 1.00 94.88 92 ARG A N 1
ATOM 701 C CA . ARG A 1 92 ? -1.434 11.243 -0.521 1.00 94.88 92 ARG A CA 1
ATOM 702 C C . ARG A 1 92 ? -1.444 10.240 0.632 1.00 94.88 92 ARG A C 1
ATOM 704 O O . ARG A 1 92 ? -2.515 9.829 1.071 1.00 94.88 92 ARG A O 1
ATOM 711 N N . VAL A 1 93 ? -0.265 9.855 1.119 1.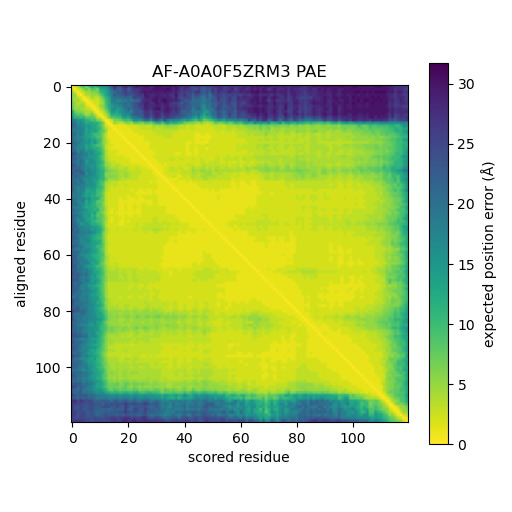00 96.81 93 VAL A N 1
ATOM 712 C CA . VAL A 1 93 ? -0.110 8.953 2.267 1.00 96.81 93 VAL A CA 1
ATOM 713 C C . VAL A 1 93 ? -0.710 9.584 3.520 1.00 96.81 93 VAL A C 1
ATOM 715 O O . VAL A 1 93 ? -1.428 8.904 4.247 1.00 96.81 93 VAL A O 1
ATOM 718 N N . ASP A 1 94 ? -0.491 10.882 3.738 1.00 97.31 94 ASP A N 1
ATOM 719 C CA . ASP A 1 94 ? -1.080 11.624 4.854 1.00 97.31 94 ASP A CA 1
ATOM 720 C C . ASP A 1 94 ? -2.608 11.621 4.796 1.00 97.31 94 ASP A C 1
ATOM 722 O O . ASP A 1 94 ? -3.253 11.208 5.761 1.00 97.31 94 ASP A O 1
ATOM 726 N N . ALA A 1 95 ? -3.189 11.942 3.637 1.00 97.56 95 ALA A N 1
ATOM 727 C CA . ALA A 1 95 ? -4.636 11.875 3.445 1.00 97.56 95 ALA A CA 1
ATOM 728 C C . ALA A 1 95 ? -5.190 10.461 3.701 1.00 97.56 95 ALA A C 1
ATOM 730 O O . ALA A 1 95 ? -6.271 10.297 4.272 1.00 97.56 95 ALA A O 1
ATOM 731 N N . ARG A 1 96 ? -4.450 9.410 3.315 1.00 96.94 96 ARG A N 1
ATOM 732 C CA . ARG A 1 96 ? -4.883 8.027 3.551 1.00 96.94 96 ARG A CA 1
ATOM 733 C C . ARG A 1 96 ? -4.791 7.624 5.023 1.00 96.94 96 ARG A C 1
ATOM 735 O O . ARG A 1 96 ? -5.697 6.957 5.516 1.00 96.94 96 ARG A O 1
ATOM 742 N N . ILE A 1 97 ? -3.744 8.052 5.729 1.00 97.81 97 ILE A N 1
ATOM 743 C CA . ILE A 1 97 ? -3.604 7.878 7.182 1.00 97.81 97 ILE A CA 1
ATOM 744 C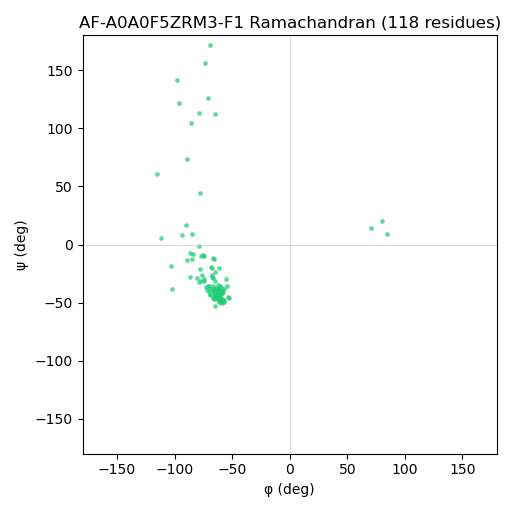 C . ILE A 1 97 ? -4.785 8.531 7.904 1.00 97.81 97 ILE A C 1
ATOM 746 O O . ILE A 1 97 ? -5.421 7.884 8.738 1.00 97.81 97 ILE A O 1
ATOM 750 N N . GLU A 1 98 ? -5.111 9.777 7.564 1.00 98.06 98 GLU A N 1
ATOM 751 C CA . GLU A 1 98 ? -6.238 10.511 8.1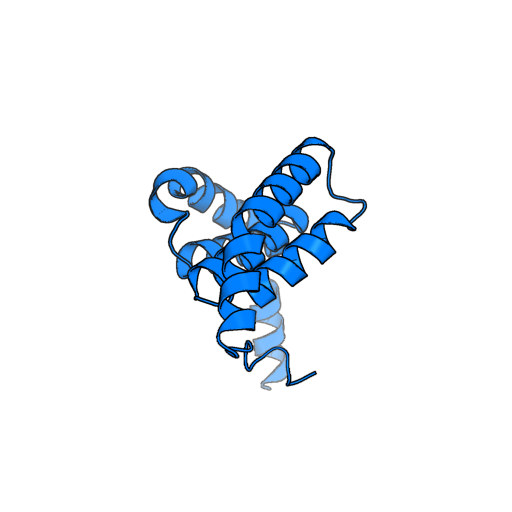50 1.00 98.06 98 GLU A CA 1
ATOM 752 C C . GLU A 1 98 ? -7.574 9.800 7.902 1.00 98.06 98 GLU A C 1
ATOM 754 O O . GLU A 1 98 ? -8.370 9.658 8.828 1.00 98.06 98 GLU A O 1
ATOM 759 N N . ALA A 1 99 ? -7.788 9.266 6.696 1.00 96.81 99 ALA A N 1
ATOM 760 C CA . ALA A 1 99 ? -9.004 8.530 6.353 1.00 96.81 99 ALA A CA 1
ATOM 761 C C . ALA A 1 99 ? -9.166 7.201 7.119 1.00 96.81 99 ALA A C 1
ATOM 763 O O . ALA A 1 99 ? -10.287 6.820 7.450 1.00 96.81 99 ALA A O 1
ATOM 764 N N . ILE A 1 100 ? -8.073 6.480 7.394 1.00 95.44 100 ILE A N 1
ATOM 765 C CA . ILE A 1 100 ? -8.111 5.153 8.043 1.00 95.44 100 ILE A CA 1
ATOM 766 C C . ILE A 1 100 ? -8.116 5.256 9.576 1.00 95.44 100 ILE A C 1
ATOM 768 O O . ILE A 1 100 ? -8.649 4.381 10.263 1.00 95.44 100 ILE A O 1
ATOM 772 N N . THR A 1 101 ? -7.536 6.323 10.130 1.00 95.94 101 THR A N 1
ATOM 773 C CA . THR A 1 101 ? -7.352 6.489 11.582 1.00 95.94 101 THR A CA 1
ATOM 774 C C . THR A 1 101 ? -8.650 6.336 12.392 1.00 95.94 101 THR A C 1
ATOM 776 O O . THR A 1 101 ? -8.620 5.601 13.381 1.00 95.94 101 THR A O 1
ATOM 779 N N . PRO A 1 102 ? -9.799 6.933 12.007 1.00 96.62 102 PRO A N 1
ATOM 780 C CA . PRO A 1 102 ? -11.048 6.762 12.750 1.00 96.62 102 PRO A CA 1
ATOM 781 C C . PRO A 1 102 ? -11.488 5.298 12.866 1.00 96.62 102 PRO A C 1
ATOM 783 O O . PRO A 1 102 ? -11.897 4.871 13.942 1.00 96.62 102 PRO A O 1
ATOM 786 N N . THR A 1 103 ? -11.343 4.511 11.794 1.00 94.31 103 THR A N 1
ATOM 787 C CA . THR A 1 103 ? -11.679 3.078 11.787 1.00 94.31 103 THR A CA 1
ATOM 788 C C . THR A 1 103 ? -10.812 2.296 12.770 1.00 94.31 103 THR A C 1
ATOM 790 O O . THR A 1 103 ? -11.324 1.480 13.529 1.00 94.31 103 THR A O 1
ATOM 793 N N . VAL A 1 104 ? -9.505 2.570 12.802 1.00 93.12 104 VAL A N 1
ATOM 794 C CA . VAL A 1 104 ? -8.578 1.923 13.746 1.00 93.12 104 VAL A CA 1
ATOM 795 C C . VAL A 1 104 ? -8.910 2.280 15.193 1.00 93.12 104 VAL A C 1
ATOM 797 O O . VAL A 1 104 ? -8.931 1.405 16.056 1.00 93.12 104 VAL A O 1
ATOM 800 N N . LEU A 1 105 ? -9.185 3.557 15.476 1.00 93.56 105 LEU A N 1
ATOM 801 C CA . LEU A 1 105 ? -9.553 3.993 16.824 1.00 93.56 105 LEU A CA 1
ATOM 802 C C . LEU A 1 105 ? -10.843 3.322 17.305 1.00 93.56 105 LEU A C 1
ATOM 804 O O . LEU A 1 105 ? -10.937 2.965 18.477 1.00 93.56 105 LEU A O 1
ATOM 808 N N . GLU A 1 106 ? -11.811 3.127 16.413 1.00 91.81 106 GLU A N 1
ATOM 809 C CA . GLU A 1 106 ? -13.066 2.458 16.739 1.00 91.81 106 GLU A CA 1
ATOM 810 C C . GLU A 1 106 ? -12.879 0.957 17.011 1.00 91.81 106 GLU A C 1
ATOM 812 O O . GLU A 1 106 ? -13.365 0.462 18.025 1.00 91.81 106 GLU A O 1
ATOM 817 N N . LEU A 1 107 ? -12.091 0.242 16.200 1.00 87.94 107 LEU A N 1
ATOM 818 C CA . LEU A 1 107 ? -11.769 -1.172 16.458 1.00 87.94 107 LEU A CA 1
ATOM 819 C C . LEU A 1 107 ? -11.058 -1.370 17.801 1.00 87.94 107 LEU A C 1
ATOM 821 O O . LEU A 1 107 ? -11.421 -2.252 18.581 1.00 87.94 107 LEU A O 1
ATOM 825 N N . ARG A 1 108 ? -10.111 -0.482 18.126 1.00 86.06 108 ARG A N 1
ATOM 826 C CA . ARG A 1 108 ? -9.426 -0.488 19.425 1.00 86.06 108 ARG A CA 1
ATOM 827 C C . ARG A 1 108 ? -10.378 -0.246 20.590 1.00 86.06 108 ARG A C 1
ATOM 829 O O . ARG A 1 108 ? -10.236 -0.894 21.623 1.00 86.06 108 ARG A O 1
ATOM 836 N N . ARG A 1 109 ? -11.359 0.654 20.441 1.00 88.38 109 ARG A N 1
ATOM 837 C CA . ARG A 1 109 ? -12.413 0.862 21.454 1.00 88.38 109 ARG A CA 1
ATOM 838 C C . ARG A 1 109 ? -13.261 -0.389 21.666 1.00 88.38 109 ARG A C 1
ATOM 840 O O . ARG A 1 109 ? -13.673 -0.647 22.790 1.00 88.38 109 ARG A O 1
ATOM 847 N N . GLN A 1 110 ? -13.492 -1.160 20.608 1.00 87.69 110 GLN A N 1
ATOM 848 C CA . GLN A 1 110 ? -14.234 -2.421 20.650 1.00 87.69 110 GLN A CA 1
ATOM 849 C C . GLN A 1 110 ? -13.394 -3.597 21.181 1.00 87.69 110 GLN A C 1
ATOM 851 O O . GLN A 1 110 ? -13.906 -4.707 21.297 1.00 87.69 110 GLN A O 1
ATOM 856 N N . GLY A 1 111 ? -12.116 -3.371 21.515 1.00 80.56 111 GLY A N 1
ATOM 857 C CA . GLY A 1 111 ? -11.198 -4.415 21.974 1.00 80.56 111 GLY A CA 1
ATOM 858 C C . GLY A 1 111 ? -10.784 -5.398 20.874 1.00 80.56 111 GLY A C 1
ATOM 859 O O . GLY A 1 111 ? -10.238 -6.455 21.179 1.00 80.56 111 GLY A O 1
ATOM 860 N N . VAL A 1 112 ? -11.041 -5.071 19.604 1.00 74.50 112 VAL A N 1
ATOM 861 C CA . VAL A 1 112 ? -10.630 -5.879 18.454 1.00 74.50 112 VAL A CA 1
ATOM 862 C C . VAL A 1 112 ? -9.200 -5.484 18.095 1.00 74.50 112 VAL A C 1
ATOM 864 O O . VAL A 1 112 ? -8.978 -4.411 17.541 1.00 74.50 112 VAL A O 1
ATOM 867 N N . GLN A 1 113 ? -8.236 -6.340 18.435 1.00 64.88 113 GLN A N 1
ATOM 868 C CA . GLN A 1 113 ? -6.837 -6.209 18.020 1.00 64.88 113 GLN A CA 1
ATOM 869 C C . GLN A 1 113 ? -6.562 -7.098 16.803 1.00 64.88 113 GLN A C 1
ATOM 871 O O . GLN A 1 113 ? -7.083 -8.211 16.716 1.00 64.88 113 GLN A O 1
ATOM 876 N N . ASP A 1 114 ? -5.753 -6.609 15.857 1.00 63.31 114 ASP A N 1
ATOM 877 C CA . ASP A 1 114 ? -5.304 -7.400 14.704 1.00 63.31 114 ASP A CA 1
ATOM 878 C C . ASP A 1 114 ? -4.420 -8.568 15.200 1.00 63.31 114 ASP A C 1
ATOM 880 O O . ASP A 1 114 ? -3.308 -8.325 15.682 1.00 63.31 114 ASP A O 1
ATOM 884 N N . PRO A 1 115 ? -4.872 -9.833 15.081 1.00 57.66 115 PRO A N 1
ATOM 885 C CA . PRO A 1 115 ? -4.189 -10.990 15.665 1.00 57.66 115 PRO A CA 1
ATOM 886 C C . PRO A 1 115 ? -2.811 -11.272 15.045 1.00 57.66 115 PRO A C 1
ATOM 888 O O . PRO A 1 115 ? -2.047 -12.077 15.579 1.00 57.66 115 PRO A O 1
ATOM 891 N N . ASP A 1 116 ? -2.471 -10.640 13.918 1.00 60.94 116 ASP A N 1
ATOM 892 C CA . ASP A 1 116 ? -1.147 -10.758 13.304 1.00 60.94 116 ASP A CA 1
ATOM 893 C C . ASP A 1 116 ? -0.136 -9.714 13.819 1.00 60.94 116 ASP A C 1
ATOM 895 O O . ASP A 1 116 ? 1.062 -9.872 13.565 1.00 60.94 116 ASP A O 1
ATOM 899 N N . LEU A 1 117 ? -0.570 -8.667 14.535 1.00 57.69 117 LEU A N 1
ATOM 900 C CA . LEU A 1 117 ? 0.336 -7.700 15.175 1.00 57.69 117 LEU A CA 1
ATOM 901 C C . LEU A 1 117 ? 0.960 -8.254 16.464 1.00 57.69 117 LEU A C 1
ATOM 903 O O . LEU A 1 117 ? 2.119 -7.951 16.736 1.00 57.69 117 LEU A O 1
ATOM 907 N N . ASP A 1 118 ? 0.244 -9.117 17.189 1.00 53.69 118 ASP A N 1
ATOM 908 C CA . ASP A 1 118 ? 0.715 -9.739 18.439 1.00 53.69 118 ASP A CA 1
ATOM 909 C C . ASP A 1 118 ? 1.764 -10.844 18.224 1.00 53.69 118 ASP A C 1
ATOM 911 O O . ASP A 1 118 ? 2.372 -11.329 19.176 1.00 53.69 118 ASP A O 1
ATOM 915 N N . ARG A 1 119 ? 1.999 -11.270 16.975 1.00 52.28 119 ARG A N 1
ATOM 916 C CA . ARG A 1 119 ? 2.915 -12.378 16.649 1.00 52.28 119 ARG A CA 1
ATOM 917 C C . ARG A 1 119 ? 4.371 -11.931 16.404 1.00 52.28 119 ARG A C 1
ATOM 919 O O . ARG A 1 119 ? 5.128 -12.681 15.789 1.00 52.28 119 ARG A O 1
ATOM 926 N N . ARG A 1 120 ? 4.757 -10.723 16.830 1.00 43.53 120 ARG A N 1
ATOM 927 C CA . ARG A 1 120 ? 6.112 -10.153 16.684 1.00 43.53 120 ARG A CA 1
ATOM 928 C C . ARG A 1 120 ? 6.761 -9.902 18.034 1.00 43.53 120 ARG A C 1
ATOM 930 O O . ARG A 1 120 ? 7.982 -10.151 18.113 1.00 43.53 120 ARG A O 1
#

Solvent-accessible surface area (backbone atoms only — not comparable to full-atom values): 6491 Å² total; per-residue (Å²): 134,66,68,67,61,54,54,56,61,58,60,65,63,33,45,67,51,11,44,53,48,33,63,66,47,57,80,43,42,87,80,42,58,84,35,33,68,52,21,43,52,48,10,52,18,22,43,34,42,66,38,56,66,60,12,51,55,24,43,20,50,17,30,37,64,67,75,34,46,58,61,14,47,54,45,44,58,54,50,67,70,38,84,86,53,49,74,70,54,41,55,50,46,50,55,50,44,64,67,48,45,63,60,39,55,50,36,52,74,72,69,55,72,66,78,76,70,78,76,116

pLDDT: mean 86.24, std 16.4, range [42.66, 98.06]

Nearest PDB structures (foldseek):
  6ait-assembly1_C  TM=8.671E-01  e=3.228E-03  Escherichia coli K-12
  6ait-assembly1_B  TM=8.984E-01  e=7.258E-03  Escherichia coli K-12
  6ait-assembly1_A  TM=8.962E-01  e=8.449E-03  Escherichia coli K-12
  6sar-assembly1_A  TM=8.676E-01  e=1.204E-02  Escherichia coli K-12
  6ait-assembly1_F  TM=8.944E-01  e=1.267E-02  Escherichia coli K-12

Foldseek 3Di:
DPVVVVVVVVVCLALVNLVVQLVVLVVCCVPCVLPLVSLQSNLSSCVSVVNPLSNLLSNLSSCVSVVNLVVSLVSLVVSLPDPPQDPVNNVVSVVVNVVSVVVVVVCVVVVNDDPVVVPD

Sequence (120 aa):
MALTYAEILNEQGTREAGQRAQAMLRPLLSQSGNDPVFQQRYARASELAGDSVRASEAYAEAAFLSGRPEQSLMQLQALKRNPALDYVGRARVDARIEAITPTVLELRRQGVQDPDLDRR

Radius of gyration: 16.25 Å; Cα contacts (8 Å, |Δi|>4): 120; chains: 1; bounding box: 32×47×40 Å